Protein AF-0000000080484319 (afdb_homodimer)

pLDDT: mean 98.23, std 1.0, range [92.31, 98.94]

Structure (mmCIF, N/CA/C/O backbone):
data_AF-0000000080484319-model_v1
#
loop_
_entity.id
_entity.type
_entity.pdbx_description
1 polymer 'DUF1059 domain-containing protein'
#
loop_
_atom_site.group_PDB
_atom_site.id
_atom_site.type_symbol
_atom_site.label_atom_id
_atom_site.label_alt_id
_atom_site.label_comp_id
_atom_site.label_asym_id
_atom_site.label_entity_id
_atom_site.label_seq_id
_atom_site.pdbx_PDB_ins_code
_atom_site.Cartn_x
_atom_site.Cartn_y
_atom_site.Cartn_z
_atom_site.occupancy
_atom_site.B_iso_or_equiv
_atom_site.auth_seq_id
_atom_site.auth_comp_id
_atom_site.auth_asym_id
_atom_site.auth_atom_id
_atom_site.pdbx_PDB_model_num
ATOM 1 N N . MET A 1 1 ? 11.047 -8.773 7.887 1 92.31 1 MET A N 1
ATOM 2 C CA . MET A 1 1 ? 11.641 -8.336 6.621 1 92.31 1 MET A CA 1
ATOM 3 C C . MET A 1 1 ? 10.617 -7.605 5.766 1 92.31 1 MET A C 1
ATOM 5 O O . MET A 1 1 ? 9.477 -8.062 5.621 1 92.31 1 MET A O 1
ATOM 9 N N . THR A 1 2 ? 10.953 -6.457 5.195 1 98.31 2 THR A N 1
ATOM 10 C CA . THR A 1 2 ? 10.031 -5.672 4.379 1 98.31 2 THR A CA 1
ATOM 11 C C . THR A 1 2 ? 9.805 -6.344 3.027 1 98.31 2 THR A C 1
ATOM 13 O O . THR A 1 2 ? 10.75 -6.84 2.408 1 98.31 2 THR A O 1
ATOM 16 N N . LYS A 1 3 ? 8.531 -6.504 2.574 1 98.88 3 LYS A N 1
ATOM 17 C CA . LYS A 1 3 ? 8.18 -7.023 1.257 1 98.88 3 LYS A CA 1
ATOM 18 C C . LYS A 1 3 ? 7.41 -5.988 0.442 1 98.88 3 LYS A C 1
ATOM 20 O O . LYS A 1 3 ? 6.801 -5.074 1.005 1 98.88 3 LYS A O 1
ATOM 25 N N . ARG A 1 4 ? 7.52 -6.164 -0.863 1 98.94 4 ARG A N 1
ATOM 26 C CA . ARG A 1 4 ? 6.879 -5.227 -1.779 1 98.94 4 ARG A CA 1
ATOM 27 C C . ARG A 1 4 ? 6.156 -5.965 -2.902 1 98.94 4 ARG A C 1
ATOM 29 O O . ARG A 1 4 ? 6.656 -6.973 -3.41 1 98.94 4 ARG A O 1
ATOM 36 N N . VAL A 1 5 ? 4.992 -5.484 -3.252 1 98.94 5 VAL A N 1
ATOM 37 C CA . VAL A 1 5 ? 4.273 -5.895 -4.453 1 98.94 5 VAL A CA 1
ATOM 38 C C . VAL A 1 5 ? 4.043 -4.688 -5.359 1 98.94 5 VAL A C 1
ATOM 40 O O . VAL A 1 5 ? 3.648 -3.617 -4.887 1 98.94 5 VAL A O 1
ATOM 43 N N . VAL A 1 6 ? 4.375 -4.883 -6.594 1 98.81 6 VAL A N 1
ATOM 44 C CA . VAL A 1 6 ? 4.137 -3.889 -7.637 1 98.81 6 VAL A CA 1
ATOM 45 C C . VAL A 1 6 ? 3.172 -4.449 -8.672 1 98.81 6 VAL A C 1
ATOM 47 O O . VAL A 1 6 ? 3.461 -5.461 -9.32 1 98.81 6 VAL A O 1
ATOM 50 N N . CYS A 1 7 ? 2.129 -3.771 -8.852 1 98.81 7 CYS A N 1
ATOM 51 C CA . CYS A 1 7 ? 1.07 -4.266 -9.727 1 98.81 7 CYS A CA 1
ATOM 52 C C . CYS A 1 7 ? 1.572 -4.418 -11.156 1 98.81 7 CYS A C 1
ATOM 54 O O . CYS A 1 7 ? 1.292 -5.426 -11.812 1 98.81 7 CYS A O 1
ATOM 56 N N . ARG A 1 8 ? 2.309 -3.492 -11.586 1 98.19 8 ARG A N 1
ATOM 57 C CA . ARG A 1 8 ? 2.832 -3.51 -12.953 1 98.19 8 ARG A CA 1
ATOM 58 C C . ARG A 1 8 ? 3.719 -4.73 -13.18 1 98.19 8 ARG A C 1
ATOM 60 O O . ARG A 1 8 ? 3.75 -5.281 -14.281 1 98.19 8 ARG A O 1
ATOM 67 N N . ASP A 1 9 ? 4.465 -5.133 -12.211 1 97.75 9 ASP A N 1
ATOM 68 C CA . ASP A 1 9 ? 5.34 -6.293 -12.305 1 97.75 9 ASP A CA 1
ATOM 69 C C . ASP A 1 9 ? 4.535 -7.574 -12.516 1 97.75 9 ASP A C 1
ATOM 71 O O . ASP A 1 9 ? 5.066 -8.578 -12.984 1 97.75 9 ASP A O 1
ATOM 75 N N . ALA A 1 10 ? 3.283 -7.535 -12.141 1 97.12 10 ALA A N 1
ATOM 76 C CA . ALA A 1 10 ? 2.398 -8.68 -12.336 1 97.12 10 ALA A CA 1
ATOM 77 C C . ALA A 1 10 ? 1.734 -8.641 -13.703 1 97.12 10 ALA A C 1
ATOM 79 O O . ALA A 1 10 ? 0.886 -9.484 -14.016 1 97.12 10 ALA A O 1
ATOM 80 N N . GLY A 1 11 ? 1.989 -7.57 -14.469 1 96.94 11 GLY A N 1
ATOM 81 C CA . GLY A 1 11 ? 1.533 -7.551 -15.852 1 96.94 11 GLY A CA 1
ATOM 82 C C . GLY A 1 11 ? 0.379 -6.59 -16.078 1 96.94 11 GLY A C 1
ATOM 83 O O . GLY A 1 11 ? -0.224 -6.586 -17.156 1 96.94 11 GLY A O 1
ATOM 84 N N . HIS A 1 12 ? 0.096 -5.797 -15.141 1 97.5 12 HIS A N 1
ATOM 85 C CA . HIS A 1 12 ? -1.021 -4.871 -15.281 1 97.5 12 HIS A CA 1
ATOM 86 C C . HIS A 1 12 ? -0.528 -3.457 -15.578 1 97.5 12 HIS A C 1
ATOM 88 O O . HIS A 1 12 ? 0.557 -3.068 -15.141 1 97.5 12 HIS A O 1
ATOM 94 N N . ASP A 1 13 ? -1.33 -2.729 -16.359 1 97.38 13 ASP A N 1
ATOM 95 C CA . ASP A 1 13 ? -1.055 -1.31 -16.562 1 97.38 13 ASP A CA 1
ATOM 96 C C . ASP A 1 13 ? -1.58 -0.474 -15.398 1 97.38 13 ASP A C 1
ATOM 98 O O . ASP A 1 13 ? -2.594 0.215 -15.531 1 97.38 13 ASP A O 1
ATOM 102 N N . CYS A 1 14 ? -0.858 -0.564 -14.383 1 97.94 14 CYS A N 1
ATOM 103 C CA . CYS A 1 14 ? -1.272 -0.01 -13.094 1 97.94 14 CYS A CA 1
ATOM 104 C C . CYS A 1 14 ? -0.063 0.382 -12.258 1 97.94 14 CYS A C 1
ATOM 106 O O . CYS A 1 14 ? 0.927 -0.349 -12.203 1 97.94 14 CYS A O 1
ATOM 108 N N . ASP A 1 15 ? -0.131 1.463 -11.516 1 97.94 15 ASP A N 1
ATOM 109 C CA . ASP A 1 15 ? 1.019 1.997 -10.797 1 97.94 15 ASP A CA 1
ATOM 110 C C . ASP A 1 15 ? 0.974 1.599 -9.32 1 97.94 15 ASP A C 1
ATOM 112 O O . ASP A 1 15 ? 1.831 2.008 -8.531 1 97.94 15 ASP A O 1
ATOM 116 N N . PHE A 1 16 ? -0.018 0.825 -8.922 1 98.94 16 PHE A N 1
ATOM 117 C CA . PHE A 1 16 ? -0.14 0.45 -7.52 1 98.94 16 PHE A CA 1
ATOM 118 C C . PHE A 1 16 ? 1.105 -0.292 -7.051 1 98.94 16 PHE A C 1
ATOM 120 O O . PHE A 1 16 ? 1.615 -1.168 -7.75 1 98.94 16 PHE A O 1
ATOM 127 N N . SER A 1 17 ? 1.567 0.007 -5.898 1 98.94 17 SER A N 1
ATOM 128 C CA . SER A 1 17 ? 2.605 -0.718 -5.172 1 98.94 17 SER A CA 1
ATOM 129 C C . SER A 1 17 ? 2.469 -0.523 -3.666 1 98.94 17 SER A C 1
ATOM 131 O O . SER A 1 17 ? 1.992 0.519 -3.211 1 98.94 17 SER A O 1
ATOM 133 N N . VAL A 1 18 ? 2.865 -1.524 -2.963 1 98.94 18 VAL A N 1
ATOM 134 C CA . VAL A 1 18 ? 2.834 -1.436 -1.507 1 98.94 18 VAL A CA 1
ATOM 135 C C . VAL A 1 18 ? 4.008 -2.215 -0.917 1 98.94 18 VAL A C 1
ATOM 137 O O . VAL A 1 18 ? 4.375 -3.275 -1.427 1 98.94 18 VAL A O 1
ATOM 140 N N . GLN A 1 19 ? 4.648 -1.681 0.05 1 98.81 19 GLN A N 1
ATOM 141 C CA . GLN A 1 19 ? 5.633 -2.422 0.831 1 98.81 19 GLN A CA 1
ATOM 142 C C . GLN A 1 19 ? 5.324 -2.344 2.322 1 98.81 19 GLN A C 1
ATOM 144 O O . GLN A 1 19 ? 4.836 -1.322 2.809 1 98.81 19 GLN A O 1
ATOM 149 N N . SER A 1 20 ? 5.551 -3.352 2.984 1 98.81 20 SER A N 1
ATOM 150 C CA . SER A 1 20 ? 5.25 -3.469 4.4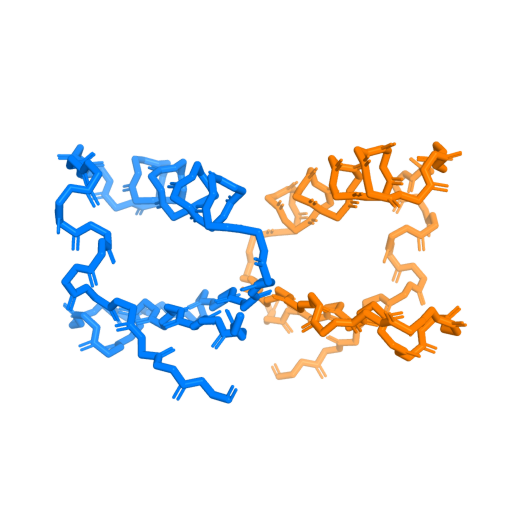06 1 98.81 20 SER A CA 1
ATOM 151 C C . SER A 1 20 ? 6.117 -4.531 5.07 1 98.81 20 SER A C 1
ATOM 153 O O . SER A 1 20 ? 6.5 -5.516 4.434 1 98.81 20 SER A O 1
ATOM 155 N N . GLU A 1 21 ? 6.383 -4.266 6.375 1 97.44 21 GLU A N 1
ATOM 156 C CA . GLU A 1 21 ? 7.027 -5.289 7.195 1 97.44 21 GLU A CA 1
ATOM 157 C C . GLU A 1 21 ? 6 -6.262 7.77 1 97.44 21 GLU A C 1
ATOM 159 O O . GLU A 1 21 ? 6.363 -7.32 8.289 1 97.44 21 GLU A O 1
ATOM 164 N N . ASN A 1 22 ? 4.789 -5.863 7.652 1 97.56 22 ASN A N 1
ATOM 165 C CA . ASN A 1 22 ? 3.66 -6.676 8.094 1 97.56 22 ASN A CA 1
ATOM 166 C C . ASN A 1 22 ? 3.041 -7.457 6.938 1 97.56 22 ASN A C 1
ATOM 168 O O . ASN A 1 22 ? 2.248 -6.91 6.168 1 97.56 22 ASN A O 1
ATOM 172 N N . GLU A 1 23 ? 3.281 -8.695 6.926 1 97.44 23 GLU A N 1
ATOM 173 C CA . GLU A 1 23 ? 2.875 -9.508 5.785 1 97.44 23 GLU A CA 1
ATOM 174 C C . GLU A 1 23 ? 1.354 -9.586 5.676 1 97.44 23 GLU A C 1
ATOM 176 O O . GLU A 1 23 ? 0.807 -9.586 4.57 1 97.44 23 GLU A O 1
ATOM 181 N N . ALA A 1 24 ? 0.69 -9.711 6.793 1 98.12 24 ALA A N 1
ATOM 182 C CA . ALA A 1 24 ? -0.769 -9.773 6.758 1 98.12 24 ALA A CA 1
ATOM 183 C C . ALA A 1 24 ? -1.357 -8.508 6.133 1 98.12 24 ALA A C 1
ATOM 185 O O . ALA A 1 24 ? -2.305 -8.578 5.348 1 98.12 24 ALA A O 1
ATOM 186 N N . GLU A 1 25 ? -0.797 -7.387 6.516 1 98.62 25 GLU A N 1
ATOM 187 C CA . GLU A 1 25 ? -1.21 -6.113 5.938 1 98.62 25 GLU A CA 1
ATOM 188 C C . GLU A 1 25 ? -0.957 -6.078 4.434 1 98.62 25 GLU A C 1
ATOM 190 O O . GLU A 1 25 ? -1.823 -5.664 3.662 1 98.62 25 GLU A O 1
ATOM 195 N N . LEU A 1 26 ? 0.234 -6.547 4.023 1 98.88 26 LEU A N 1
ATOM 196 C CA . LEU A 1 26 ? 0.582 -6.602 2.607 1 98.88 26 LEU A CA 1
ATOM 197 C C . LEU A 1 26 ? -0.423 -7.445 1.831 1 98.88 26 LEU A C 1
ATOM 199 O O . LEU A 1 26 ? -0.927 -7.016 0.791 1 98.88 26 LEU A O 1
ATOM 203 N N . ILE A 1 27 ? -0.755 -8.578 2.342 1 98.88 27 ILE A N 1
ATOM 204 C CA . ILE A 1 27 ? -1.655 -9.516 1.687 1 98.88 27 ILE A CA 1
ATOM 205 C C . ILE A 1 27 ? -3.043 -8.898 1.552 1 98.88 27 ILE A C 1
ATOM 207 O O . ILE A 1 27 ? -3.631 -8.906 0.468 1 98.88 27 ILE A O 1
ATOM 211 N N . GLU A 1 28 ? -3.484 -8.312 2.576 1 98.88 28 GLU A N 1
ATOM 212 C CA . GLU A 1 28 ? -4.816 -7.715 2.576 1 98.88 28 GLU A CA 1
ATOM 213 C C . GLU A 1 28 ? -4.922 -6.594 1.548 1 98.88 28 GLU A C 1
ATOM 215 O O . GLU A 1 28 ? -5.879 -6.539 0.772 1 98.88 28 GLU A O 1
ATOM 220 N N . PHE A 1 29 ? -3.943 -5.691 1.563 1 98.94 29 PHE A N 1
ATOM 221 C CA . PHE A 1 29 ? -3.996 -4.531 0.679 1 98.94 29 PHE A CA 1
ATOM 222 C C . PHE A 1 29 ? -3.898 -4.961 -0.78 1 98.94 29 PHE A C 1
ATOM 224 O O . PHE A 1 29 ? -4.609 -4.43 -1.637 1 98.94 29 PHE A O 1
ATOM 231 N N . VAL A 1 30 ? -3.092 -5.934 -1.121 1 98.94 30 VAL A N 1
ATOM 232 C CA . VAL A 1 30 ? -2.932 -6.41 -2.49 1 98.94 30 VAL A CA 1
ATOM 233 C C . VAL A 1 30 ? -4.211 -7.113 -2.947 1 98.94 30 VAL A C 1
ATOM 235 O O . VAL A 1 30 ? -4.676 -6.898 -4.07 1 98.94 30 VAL A O 1
ATOM 238 N N . GLN A 1 31 ? -4.77 -7.922 -2.043 1 98.88 31 GLN A N 1
ATOM 239 C CA . GLN A 1 31 ? -6.027 -8.578 -2.381 1 98.88 31 GLN A CA 1
ATOM 240 C C . GLN A 1 31 ? -7.125 -7.555 -2.654 1 98.88 31 GLN A C 1
ATOM 242 O O . GLN A 1 31 ? -7.883 -7.695 -3.617 1 98.88 31 GLN A O 1
ATOM 247 N N . GLN A 1 32 ? -7.242 -6.59 -1.833 1 98.69 32 GLN A N 1
ATOM 248 C CA . GLN A 1 32 ? -8.258 -5.562 -2.014 1 98.69 32 GLN A CA 1
ATOM 249 C C . GLN A 1 32 ? -8.07 -4.82 -3.334 1 98.69 32 GLN A C 1
ATOM 251 O O . GLN A 1 32 ? -9.016 -4.645 -4.098 1 98.69 32 GLN A O 1
ATOM 256 N N . HIS A 1 33 ? -6.871 -4.387 -3.643 1 98.81 33 HIS A N 1
ATOM 257 C CA . HIS A 1 33 ? -6.594 -3.705 -4.902 1 98.81 33 HIS A CA 1
ATOM 258 C C . HIS A 1 33 ? -6.953 -4.582 -6.094 1 98.81 33 HIS A C 1
ATOM 260 O O . HIS A 1 33 ? -7.629 -4.129 -7.023 1 98.81 33 HIS A O 1
ATOM 266 N N . ALA A 1 34 ? -6.484 -5.848 -6.047 1 98.75 34 ALA A N 1
ATOM 267 C CA . ALA A 1 34 ? -6.703 -6.773 -7.152 1 98.75 34 ALA A CA 1
ATOM 268 C C . AL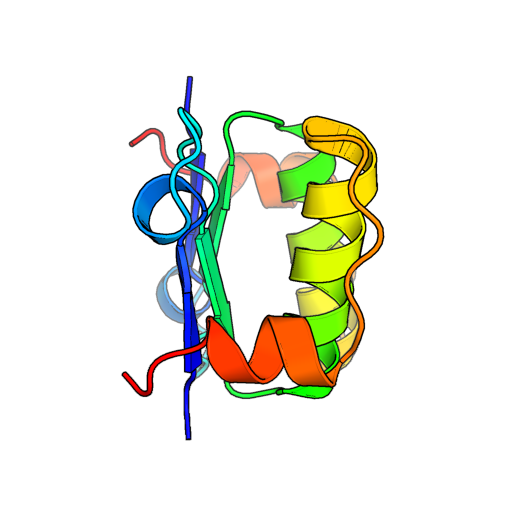A A 1 34 ? -8.195 -6.949 -7.438 1 98.75 34 ALA A C 1
ATOM 270 O O . ALA A 1 34 ? -8.609 -6.977 -8.594 1 98.75 34 ALA A O 1
ATOM 271 N N . GLU A 1 35 ? -8.906 -7.051 -6.328 1 98.25 35 GLU A N 1
ATOM 272 C CA . GLU A 1 35 ? -10.344 -7.242 -6.484 1 98.25 35 GLU A CA 1
ATOM 273 C C . GLU A 1 35 ? -11.008 -5.988 -7.051 1 98.25 35 GLU A C 1
ATOM 275 O O . GLU A 1 35 ? -11.773 -6.066 -8.016 1 98.25 35 GLU A O 1
ATOM 280 N N . ILE A 1 36 ? -10.688 -4.84 -6.473 1 96.75 36 ILE A N 1
ATOM 281 C CA . ILE A 1 36 ? -11.375 -3.594 -6.789 1 96.75 36 ILE A CA 1
ATOM 282 C C . ILE A 1 36 ? -10.938 -3.098 -8.164 1 96.75 36 ILE A C 1
ATOM 284 O O . ILE A 1 36 ? -11.766 -2.67 -8.977 1 96.75 36 ILE A O 1
ATOM 288 N N . MET A 1 37 ? -9.648 -3.262 -8.469 1 97.06 37 MET A N 1
ATOM 289 C CA . MET A 1 37 ? -9.117 -2.57 -9.641 1 97.06 37 MET A CA 1
ATOM 290 C C . MET A 1 37 ? -8.984 -3.525 -10.82 1 97.06 37 MET A C 1
ATOM 292 O O . MET A 1 37 ? -8.984 -3.096 -11.977 1 97.06 37 MET A O 1
ATOM 296 N N . HIS A 1 38 ? -8.891 -4.781 -10.57 1 98 38 HIS A N 1
ATOM 297 C CA . HIS A 1 38 ? -8.594 -5.707 -11.664 1 98 38 HIS A CA 1
ATOM 298 C C . HIS A 1 38 ? -9.594 -6.859 -11.695 1 98 38 HIS A C 1
ATOM 300 O O . HIS A 1 38 ? -9.5 -7.742 -12.547 1 98 38 HIS A O 1
ATOM 306 N N . ASP A 1 39 ? -10.492 -6.898 -10.789 1 98.06 39 ASP A N 1
ATOM 307 C CA . ASP A 1 39 ? -11.5 -7.949 -10.703 1 98.06 39 ASP A CA 1
ATOM 308 C C . ASP A 1 39 ? -10.852 -9.32 -10.547 1 98.06 39 ASP A C 1
ATOM 310 O O . ASP A 1 39 ? -11.25 -10.281 -11.219 1 98.06 39 ASP A O 1
ATOM 314 N N . LEU A 1 40 ? -9.836 -9.383 -9.703 1 98.12 40 LEU A N 1
ATOM 315 C CA . LEU A 1 40 ? -9.102 -10.609 -9.438 1 98.12 40 LEU A CA 1
ATOM 316 C C . LEU A 1 40 ? -9.227 -11.008 -7.969 1 98.12 40 LEU A C 1
ATOM 318 O O . LEU A 1 40 ? -9.188 -10.156 -7.082 1 98.12 40 LEU A O 1
ATOM 322 N N . GLN A 1 41 ? -9.5 -12.258 -7.734 1 98.38 41 GLN A N 1
ATOM 323 C CA . GLN A 1 41 ? -9.453 -12.828 -6.391 1 98.38 41 GLN A CA 1
ATOM 324 C C . GLN A 1 41 ? -8.148 -13.586 -6.164 1 98.38 41 GLN A C 1
ATOM 326 O O . GLN A 1 41 ? -8 -14.727 -6.613 1 98.38 41 GLN A O 1
ATOM 331 N N . LEU A 1 42 ? -7.27 -13.039 -5.43 1 98.69 42 LEU A N 1
ATOM 332 C CA . LEU A 1 42 ? -5.969 -13.648 -5.164 1 98.69 42 LEU A CA 1
ATOM 333 C C . LEU A 1 42 ? -5.977 -14.391 -3.832 1 98.69 42 LEU A C 1
ATOM 335 O O . LEU A 1 42 ? -6.559 -13.914 -2.855 1 98.69 42 LEU A O 1
ATOM 339 N N . SER A 1 43 ? -5.422 -15.477 -3.814 1 98.75 43 SER A N 1
ATOM 340 C CA . SER A 1 43 ? -5.129 -16.141 -2.551 1 98.75 43 SER A CA 1
ATOM 341 C C . SER A 1 43 ? -3.928 -15.508 -1.856 1 98.75 43 SER A C 1
ATOM 343 O O . SER A 1 43 ? -3.195 -14.727 -2.463 1 98.75 43 SER A O 1
ATOM 345 N N . GLU A 1 44 ? -3.775 -15.891 -0.567 1 98.69 44 GLU A N 1
ATOM 346 C CA . GLU A 1 44 ? -2.578 -15.445 0.143 1 98.69 44 GLU A CA 1
ATOM 347 C C . GLU A 1 44 ? -1.312 -15.906 -0.573 1 98.69 44 GLU A C 1
ATOM 349 O O . GLU A 1 44 ? -0.335 -15.156 -0.657 1 98.69 44 GLU A O 1
ATOM 354 N N . SER A 1 45 ? -1.407 -17.156 -1.09 1 98.62 45 SER A N 1
ATOM 355 C CA . SER A 1 45 ? -0.253 -17.719 -1.783 1 98.62 45 SER A CA 1
ATOM 356 C C . SER A 1 45 ? 0.069 -16.938 -3.049 1 98.62 45 SER A C 1
ATOM 358 O O . SER A 1 45 ? 1.238 -16.781 -3.408 1 98.62 45 SER A O 1
ATOM 360 N N . ASP A 1 46 ? -0.937 -16.531 -3.766 1 98.62 46 ASP A N 1
ATOM 361 C CA . ASP A 1 46 ? -0.715 -15.688 -4.938 1 98.62 46 ASP A CA 1
ATOM 362 C C . ASP A 1 46 ? 0.06 -14.43 -4.566 1 98.62 46 ASP A C 1
ATOM 364 O O . ASP A 1 46 ? 1.042 -14.078 -5.227 1 98.62 46 ASP A O 1
ATOM 368 N N . VAL A 1 47 ? -0.354 -13.789 -3.471 1 98.81 47 VAL A N 1
ATOM 369 C CA . VAL A 1 47 ? 0.263 -12.531 -3.051 1 98.81 47 VAL A CA 1
ATOM 370 C C . VAL A 1 47 ? 1.709 -12.781 -2.631 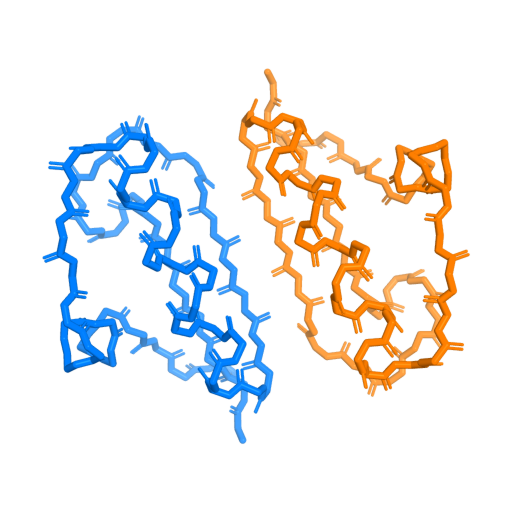1 98.81 47 VAL A C 1
ATOM 372 O O . VAL A 1 47 ? 2.609 -12.023 -3 1 98.81 47 VAL A O 1
ATOM 375 N N . ARG A 1 48 ? 1.909 -13.836 -1.875 1 98.56 48 ARG A N 1
ATOM 376 C CA . ARG A 1 48 ? 3.266 -14.172 -1.45 1 98.56 48 ARG A CA 1
ATOM 377 C C . ARG A 1 48 ? 4.172 -14.414 -2.652 1 98.56 48 ARG A C 1
ATOM 379 O O . ARG A 1 48 ? 5.355 -14.078 -2.621 1 98.56 48 ARG A O 1
ATOM 386 N N . GLY A 1 49 ? 3.613 -14.945 -3.699 1 98.44 49 GLY A N 1
ATOM 387 C CA . GLY A 1 49 ? 4.371 -15.195 -4.918 1 98.44 49 GLY A CA 1
ATOM 388 C C . GLY A 1 49 ? 4.75 -13.922 -5.652 1 98.44 49 GLY A C 1
ATOM 389 O O . GLY A 1 49 ? 5.738 -13.898 -6.391 1 98.44 49 GLY A O 1
ATOM 390 N N . LEU A 1 50 ? 3.986 -12.914 -5.508 1 98.5 50 LEU A N 1
ATOM 391 C CA . LEU A 1 50 ? 4.223 -11.633 -6.16 1 98.5 50 LEU A CA 1
ATOM 392 C C . LEU A 1 50 ? 5.199 -10.781 -5.352 1 98.5 50 LEU A C 1
ATOM 394 O O . LEU A 1 50 ? 5.801 -9.844 -5.879 1 98.5 50 LEU A O 1
ATOM 398 N N . ALA A 1 51 ? 5.312 -11.055 -4.051 1 98.75 51 ALA A N 1
ATOM 399 C CA . ALA A 1 51 ? 6.039 -10.188 -3.133 1 98.75 51 ALA A CA 1
ATOM 400 C C . ALA A 1 51 ? 7.543 -10.422 -3.23 1 98.75 51 ALA A C 1
ATOM 402 O O . ALA A 1 51 ? 7.992 -11.562 -3.377 1 98.75 51 ALA A O 1
ATOM 403 N N . VAL A 1 52 ? 8.336 -9.414 -3.211 1 98.62 52 VAL A N 1
ATOM 404 C CA . VAL A 1 52 ? 9.797 -9.469 -3.182 1 98.62 52 VAL A CA 1
ATOM 405 C C . VAL A 1 52 ? 10.312 -8.836 -1.888 1 98.62 52 VAL A C 1
ATOM 407 O O . VAL A 1 52 ? 9.695 -7.914 -1.353 1 98.62 52 VAL A O 1
ATOM 410 N N . SER A 1 53 ? 11.375 -9.383 -1.399 1 98.31 53 SER A N 1
ATOM 411 C CA . SER A 1 53 ? 12.016 -8.766 -0.243 1 98.31 53 SER A CA 1
ATOM 412 C C . SER A 1 53 ? 12.805 -7.527 -0.647 1 98.31 53 SER A C 1
ATOM 414 O O . SER A 1 53 ? 13.523 -7.539 -1.654 1 98.31 53 SER A O 1
ATOM 416 N N . VAL A 1 54 ? 12.609 -6.508 0.223 1 97 54 VAL A N 1
ATOM 417 C CA . VAL A 1 54 ? 13.336 -5.273 -0.063 1 97 54 VAL A CA 1
ATOM 418 C C . VAL A 1 54 ? 14.078 -4.809 1.188 1 97 54 VAL A C 1
ATOM 420 O O . VAL A 1 54 ? 13.656 -5.098 2.311 1 97 54 VAL A O 1
ATOM 423 N N . MET B 1 1 ? -3.652 10.758 -11.445 1 92.56 1 MET B N 1
ATOM 424 C CA . MET B 1 1 ? -2.258 10.969 -11.07 1 92.56 1 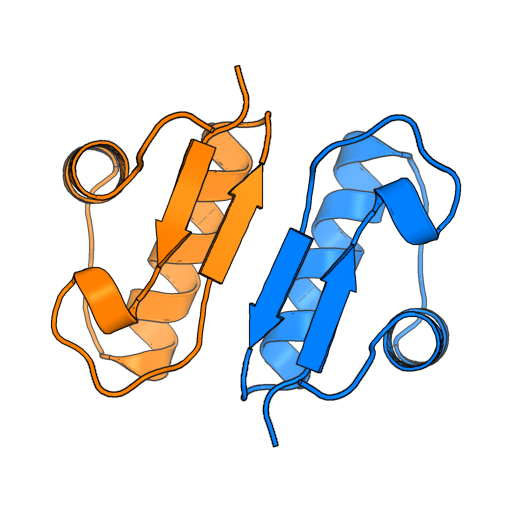MET B CA 1
ATOM 425 C C . MET B 1 1 ? -1.863 10.062 -9.914 1 92.56 1 MET B C 1
ATOM 427 O O . MET B 1 1 ? -2.596 9.953 -8.922 1 92.56 1 MET B O 1
ATOM 431 N N . THR B 1 2 ? -0.756 9.367 -9.992 1 98.31 2 THR B N 1
ATOM 432 C CA . THR B 1 2 ? -0.314 8.453 -8.945 1 98.31 2 THR B CA 1
ATOM 433 C C . THR B 1 2 ? 0.217 9.219 -7.738 1 98.31 2 THR B C 1
ATOM 435 O O . THR B 1 2 ? 0.935 10.211 -7.895 1 98.31 2 THR B O 1
ATOM 438 N N . LYS B 1 3 ? -0.222 8.875 -6.496 1 98.88 3 LYS B N 1
ATOM 439 C CA . LYS B 1 3 ? 0.292 9.445 -5.254 1 98.88 3 LYS B CA 1
ATOM 440 C C . LYS B 1 3 ? 0.929 8.375 -4.375 1 98.88 3 LYS B C 1
ATOM 442 O O . LYS B 1 3 ? 0.616 7.188 -4.512 1 98.88 3 LYS B O 1
ATOM 447 N N . ARG B 1 4 ? 1.836 8.844 -3.539 1 98.94 4 ARG B N 1
ATOM 448 C CA . ARG B 1 4 ? 2.57 7.938 -2.664 1 98.94 4 ARG B CA 1
ATOM 449 C C . ARG B 1 4 ? 2.654 8.492 -1.246 1 98.94 4 ARG B C 1
ATOM 451 O O . ARG B 1 4 ? 2.828 9.695 -1.055 1 98.94 4 ARG B O 1
ATOM 458 N N . VAL B 1 5 ? 2.496 7.621 -0.283 1 98.94 5 VAL B N 1
ATOM 459 C CA . VAL B 1 5 ? 2.785 7.91 1.118 1 98.94 5 VAL B CA 1
ATOM 460 C C . VAL B 1 5 ? 3.854 6.949 1.634 1 98.94 5 VAL B C 1
ATOM 462 O O . VAL B 1 5 ? 3.789 5.742 1.379 1 98.94 5 VAL B O 1
ATOM 465 N N . VAL B 1 6 ? 4.828 7.539 2.266 1 98.81 6 VAL B N 1
ATOM 466 C CA . VAL B 1 6 ? 5.895 6.789 2.922 1 98.81 6 VAL B CA 1
ATOM 467 C C . VAL B 1 6 ? 5.867 7.059 4.426 1 98.81 6 VAL B C 1
ATOM 469 O O . VAL B 1 6 ? 6.023 8.203 4.863 1 98.81 6 VAL B O 1
ATOM 472 N N . CYS B 1 7 ? 5.746 6.031 5.141 1 98.81 7 CYS B N 1
ATOM 473 C CA . CYS B 1 7 ? 5.578 6.168 6.582 1 98.81 7 CYS B CA 1
ATOM 474 C C . CYS B 1 7 ? 6.797 6.824 7.219 1 98.81 7 CYS B C 1
ATOM 476 O O . CYS B 1 7 ? 6.664 7.707 8.062 1 98.81 7 CYS B O 1
ATOM 478 N N . ARG B 1 8 ? 7.918 6.441 6.781 1 98.25 8 ARG B N 1
ATOM 479 C CA . ARG B 1 8 ? 9.156 6.977 7.32 1 98.25 8 ARG B CA 1
ATOM 480 C C . ARG B 1 8 ? 9.25 8.484 7.094 1 98.25 8 ARG B C 1
ATOM 482 O O . ARG B 1 8 ? 9.805 9.211 7.922 1 98.25 8 ARG B O 1
ATOM 489 N N . ASP B 1 9 ? 8.773 8.953 6 1 97.88 9 ASP B N 1
ATOM 490 C CA . ASP B 1 9 ? 8.789 10.383 5.684 1 97.88 9 ASP B CA 1
ATOM 491 C C . ASP B 1 9 ? 7.926 11.172 6.664 1 97.88 9 ASP B C 1
ATOM 493 O O . ASP B 1 9 ? 8.094 12.383 6.809 1 97.88 9 ASP B O 1
ATOM 497 N N . ALA B 1 10 ? 7.012 10.508 7.293 1 97.19 10 ALA B N 1
ATOM 498 C CA . ALA B 1 10 ? 6.156 11.141 8.289 1 97.19 10 ALA B CA 1
ATOM 499 C C . ALA B 1 10 ? 6.801 11.094 9.672 1 97.19 10 ALA B C 1
ATOM 501 O O . ALA B 1 10 ? 6.188 11.5 10.664 1 97.19 10 ALA B O 1
ATOM 502 N N . GLY B 1 11 ? 7.949 10.43 9.789 1 97 11 GLY B N 1
ATOM 503 C CA . GLY B 1 11 ? 8.703 10.5 11.031 1 97 11 GLY B CA 1
ATOM 504 C C . GLY B 1 11 ? 8.688 9.195 11.805 1 97 11 GLY B C 1
ATOM 505 O O . GLY B 1 11 ? 9.141 9.148 12.953 1 97 11 GLY B O 1
ATOM 506 N N . HIS B 1 12 ? 8.219 8.18 11.219 1 97.56 12 HIS B N 1
ATOM 507 C CA . HIS B 1 12 ? 8.141 6.902 11.906 1 97.56 12 HIS B CA 1
ATOM 508 C C . HIS B 1 12 ? 9.258 5.965 11.461 1 97.56 12 HIS B C 1
ATOM 510 O O . HIS B 1 12 ? 9.703 6.031 10.312 1 97.56 12 HIS B O 1
ATOM 516 N N . ASP B 1 13 ? 9.719 5.125 12.391 1 97.44 13 ASP B N 1
ATOM 517 C CA . ASP B 1 13 ? 10.656 4.066 12.023 1 97.44 13 ASP B CA 1
ATOM 518 C C . ASP B 1 13 ? 9.914 2.857 11.453 1 97.44 13 ASP B C 1
ATOM 520 O O . ASP B 1 13 ? 9.789 1.827 12.117 1 97.44 13 ASP B O 1
ATOM 524 N N . CYS B 1 14 ? 9.531 3.039 10.297 1 97.94 14 CYS B N 1
ATOM 525 C CA . CYS B 1 14 ? 8.641 2.102 9.617 1 97.94 14 CYS B CA 1
ATOM 526 C C . CYS B 1 14 ? 8.867 2.129 8.109 1 97.94 14 CYS B C 1
ATOM 528 O O . CYS B 1 14 ? 9.031 3.199 7.523 1 97.94 14 CYS B O 1
ATOM 530 N N . ASP B 1 15 ? 8.797 1.011 7.43 1 97.94 15 ASP B N 1
ATOM 531 C CA . ASP B 1 15 ? 9.133 0.914 6.016 1 97.94 15 ASP B CA 1
ATOM 532 C C . ASP B 1 15 ? 7.883 0.933 5.145 1 97.94 15 ASP B C 1
ATOM 534 O O . ASP B 1 15 ? 7.969 0.815 3.92 1 97.94 15 ASP B O 1
ATOM 538 N N . PHE B 1 16 ? 6.715 1.07 5.758 1 98.88 16 PHE B N 1
ATOM 539 C CA . PHE B 1 16 ? 5.48 1.045 4.98 1 98.88 16 PHE B CA 1
ATOM 540 C C . PHE B 1 16 ? 5.473 2.154 3.938 1 98.88 16 PHE B C 1
ATOM 542 O O . PHE B 1 16 ? 5.848 3.293 4.23 1 98.88 16 PHE B O 1
ATOM 549 N N . SER B 1 17 ? 5.047 1.871 2.775 1 98.94 17 SER B N 1
ATOM 550 C CA . SER B 1 17 ? 4.758 2.818 1.704 1 98.94 17 SER B CA 1
ATOM 551 C C . SER B 1 17 ? 3.697 2.27 0.753 1 98.94 17 SER B C 1
ATOM 553 O O . SER B 1 17 ? 3.592 1.055 0.568 1 98.94 17 SER B O 1
ATOM 555 N N . VAL B 1 18 ? 2.955 3.162 0.204 1 98.94 18 VAL B N 1
ATOM 556 C CA . VAL B 1 18 ? 1.941 2.766 -0.768 1 98.94 18 VAL B CA 1
ATOM 557 C C . VAL B 1 18 ? 1.795 3.85 -1.833 1 98.94 18 VAL B C 1
ATOM 559 O O . VAL B 1 18 ? 1.869 5.043 -1.528 1 98.94 18 VAL B O 1
ATOM 562 N N . GLN B 1 19 ? 1.688 3.48 -3.047 1 98.81 19 GLN B N 1
ATOM 56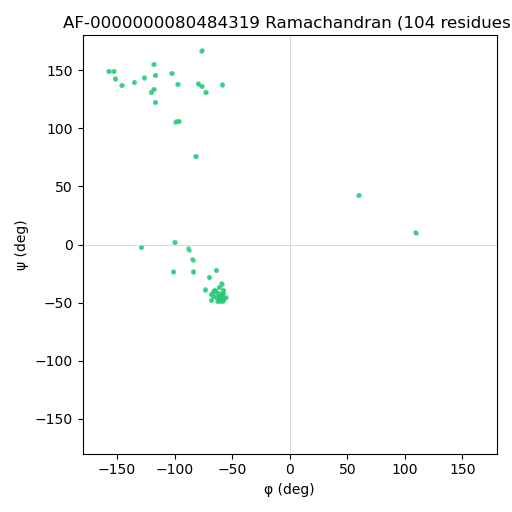3 C CA . GLN B 1 19 ? 1.321 4.402 -4.117 1 98.81 19 GLN B CA 1
ATOM 564 C C . GLN B 1 19 ? 0.126 3.879 -4.91 1 98.81 19 GLN B C 1
ATOM 566 O O . GLN B 1 19 ? -0.023 2.668 -5.09 1 98.81 19 GLN B O 1
ATOM 571 N N . SER B 1 20 ? -0.672 4.719 -5.312 1 98.81 20 SER B N 1
ATOM 572 C CA . SER B 1 20 ? -1.899 4.379 -6.027 1 98.81 20 SER B CA 1
ATOM 573 C C . SER B 1 20 ? -2.395 5.555 -6.863 1 98.81 20 SER B C 1
ATOM 575 O O . SER B 1 20 ? -2.195 6.715 -6.496 1 98.81 20 SER B O 1
ATOM 577 N N . GLU B 1 21 ? -3.062 5.172 -7.984 1 97.5 21 GLU B N 1
ATOM 578 C CA . GLU B 1 21 ? -3.77 6.172 -8.773 1 97.5 21 GLU B CA 1
ATOM 579 C C . GLU B 1 21 ? -5.168 6.434 -8.219 1 97.5 21 GLU B C 1
ATOM 581 O O . GLU B 1 21 ? -5.824 7.402 -8.602 1 97.5 21 GLU B O 1
ATOM 586 N N . ASN B 1 22 ? -5.555 5.551 -7.363 1 97.62 22 ASN B N 1
ATOM 587 C CA . ASN B 1 22 ? -6.844 5.645 -6.688 1 97.62 22 ASN B CA 1
ATOM 588 C C . ASN B 1 22 ? -6.703 6.289 -5.309 1 97.62 22 ASN B C 1
ATOM 590 O O . ASN B 1 22 ? -6.336 5.621 -4.34 1 97.62 22 ASN B O 1
ATOM 594 N N . GLU B 1 23 ? -7.121 7.48 -5.207 1 97.44 23 GLU B N 1
ATOM 595 C CA . GLU B 1 23 ? -6.895 8.25 -3.984 1 97.44 23 GLU B CA 1
ATOM 596 C C . GLU B 1 23 ? -7.664 7.648 -2.811 1 97.44 23 GLU B C 1
ATOM 598 O O . GLU B 1 23 ? -7.172 7.633 -1.681 1 97.44 23 GLU B O 1
ATOM 603 N N . ALA B 1 24 ? -8.875 7.223 -3.049 1 98.19 24 ALA B N 1
ATOM 604 C CA . ALA B 1 24 ? -9.664 6.621 -1.973 1 98.19 24 ALA B CA 1
ATOM 605 C C . ALA B 1 24 ? -8.961 5.395 -1.398 1 98.19 24 ALA B C 1
ATOM 607 O O . ALA B 1 24 ? -8.938 5.199 -0.181 1 98.19 24 ALA B O 1
ATOM 608 N N . GLU B 1 25 ? -8.43 4.59 -2.285 1 98.62 25 GLU B N 1
ATOM 609 C CA . GLU B 1 25 ? -7.66 3.418 -1.873 1 98.62 25 GLU B CA 1
ATOM 610 C C . GLU B 1 25 ? -6.438 3.82 -1.056 1 98.62 25 GLU B C 1
ATOM 612 O O . GLU B 1 25 ? -6.164 3.23 -0.009 1 98.62 25 GLU B O 1
ATOM 617 N N . LEU B 1 26 ? -5.715 4.852 -1.538 1 98.88 26 LEU B N 1
ATOM 618 C CA . LEU B 1 26 ? -4.543 5.352 -0.828 1 98.88 26 LEU B CA 1
ATOM 619 C C . LEU B 1 26 ? -4.91 5.789 0.585 1 98.88 26 LEU B C 1
ATOM 621 O O . LEU B 1 26 ? -4.242 5.414 1.551 1 98.88 26 LEU B O 1
ATOM 625 N N . ILE B 1 27 ? -5.969 6.52 0.717 1 98.88 27 ILE B N 1
ATOM 626 C CA . ILE B 1 27 ? -6.406 7.066 1.996 1 98.88 27 ILE B CA 1
ATOM 627 C C . ILE B 1 27 ? -6.773 5.926 2.945 1 98.88 27 ILE B C 1
ATOM 629 O O . ILE B 1 27 ? -6.316 5.895 4.09 1 98.88 27 ILE B O 1
ATOM 633 N N . GLU B 1 28 ? -7.469 5.008 2.451 1 98.88 28 GLU B N 1
ATOM 634 C CA . GLU B 1 28 ? -7.914 3.889 3.275 1 98.88 28 GLU B CA 1
ATOM 635 C C . GLU B 1 28 ? -6.727 3.084 3.803 1 98.88 28 GLU B C 1
ATOM 637 O O . GLU B 1 28 ? -6.664 2.77 4.992 1 98.88 28 GLU B O 1
ATOM 642 N N . PHE B 1 29 ? -5.809 2.742 2.906 1 98.94 29 PHE B N 1
ATOM 643 C CA . PHE B 1 29 ? -4.68 1.902 3.293 1 98.94 29 PHE B CA 1
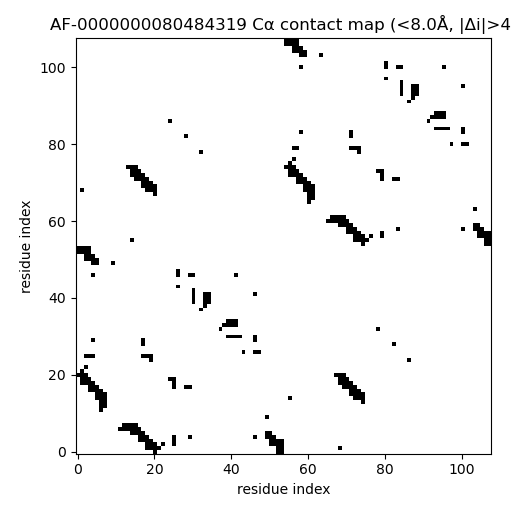ATOM 644 C C . PHE B 1 29 ? -3.785 2.625 4.293 1 98.94 29 PHE B C 1
ATOM 646 O O . PHE B 1 29 ? -3.316 2.025 5.262 1 98.94 29 PHE B O 1
ATOM 653 N N . VAL B 1 30 ? -3.551 3.898 4.152 1 98.94 30 VAL B N 1
ATOM 654 C CA . VAL B 1 30 ? -2.705 4.676 5.055 1 98.94 30 VAL B CA 1
ATOM 655 C C . VAL B 1 30 ? -3.381 4.801 6.418 1 98.94 30 VAL B C 1
ATOM 657 O O . VAL B 1 30 ? -2.732 4.645 7.453 1 98.94 30 VAL B O 1
ATOM 660 N N . GLN B 1 31 ? -4.695 5.066 6.387 1 98.88 31 GLN B N 1
ATOM 661 C CA . GLN B 1 31 ? -5.426 5.141 7.648 1 98.88 31 GLN B CA 1
ATOM 662 C C . GLN B 1 31 ? -5.355 3.814 8.398 1 98.88 31 GLN B C 1
ATOM 664 O O . GLN B 1 31 ? -5.137 3.793 9.609 1 98.88 31 GLN B O 1
ATOM 669 N N . GLN B 1 32 ? -5.562 2.75 7.73 1 98.69 32 GLN B N 1
ATOM 670 C CA . GLN B 1 32 ? -5.516 1.435 8.359 1 98.69 32 GLN B CA 1
ATOM 671 C C . GLN B 1 32 ? -4.141 1.156 8.953 1 98.69 32 GLN B C 1
ATOM 673 O O . GLN B 1 32 ? -4.027 0.732 10.102 1 98.69 32 GLN B O 1
ATOM 678 N N . HIS B 1 33 ? -3.08 1.381 8.203 1 98.81 33 HIS B N 1
ATOM 679 C CA . HIS B 1 33 ? -1.726 1.181 8.703 1 98.81 33 HIS B CA 1
ATOM 680 C C . HIS B 1 33 ? -1.466 2.027 9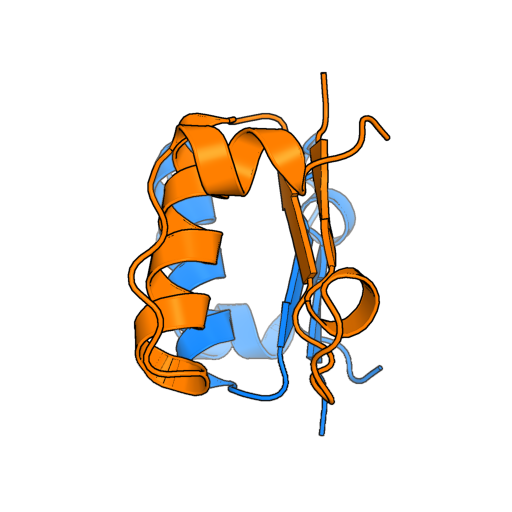.945 1 98.81 33 HIS B C 1
ATOM 682 O O . HIS B 1 33 ? -0.958 1.525 10.945 1 98.81 33 HIS B O 1
ATOM 688 N N . ALA B 1 34 ? -1.816 3.33 9.844 1 98.75 34 ALA B N 1
ATOM 689 C CA . ALA B 1 34 ? -1.562 4.27 10.938 1 98.75 34 ALA B CA 1
ATOM 690 C C . ALA B 1 34 ? -2.234 3.807 12.227 1 98.75 34 ALA B C 1
ATOM 692 O O . ALA B 1 34 ? -1.642 3.881 13.305 1 98.75 34 ALA B O 1
ATOM 693 N N . GLU B 1 35 ? -3.459 3.34 12.016 1 98.25 35 GLU B N 1
ATOM 694 C CA . GLU B 1 35 ? -4.203 2.889 13.195 1 98.25 35 GLU B CA 1
ATOM 695 C C . GLU B 1 35 ? -3.586 1.624 13.781 1 98.25 35 GLU B C 1
ATOM 697 O O . GLU B 1 35 ? -3.34 1.552 14.992 1 98.25 35 GLU B O 1
ATOM 702 N N . ILE B 1 36 ? -3.305 0.651 12.922 1 96.75 36 ILE B N 1
ATOM 703 C CA . ILE B 1 36 ? -2.875 -0.671 13.359 1 96.75 36 ILE B CA 1
ATOM 704 C C . ILE B 1 36 ? -1.434 -0.605 13.859 1 96.75 36 ILE B C 1
ATOM 706 O O . ILE B 1 36 ? -1.104 -1.179 14.898 1 96.75 36 ILE B O 1
ATOM 710 N N . MET B 1 37 ? -0.599 0.177 13.18 1 97.06 37 MET B N 1
ATOM 711 C CA . MET B 1 37 ? 0.834 0.068 13.438 1 97.06 37 MET B CA 1
ATOM 712 C C . MET B 1 37 ? 1.312 1.203 14.336 1 97.06 37 MET B C 1
ATOM 714 O O . MET B 1 37 ? 2.33 1.073 15.023 1 97.06 37 MET B O 1
ATOM 718 N N . HIS B 1 38 ? 0.618 2.277 14.367 1 98 38 HIS B N 1
ATOM 719 C CA . HIS B 1 38 ? 1.135 3.438 15.086 1 98 38 HIS B CA 1
ATOM 720 C C . HIS B 1 38 ? 0.1 3.99 16.062 1 98 38 HIS B C 1
ATOM 722 O O . HIS B 1 38 ? 0.36 4.977 16.75 1 98 38 HIS B O 1
ATOM 728 N N . ASP B 1 39 ? -1.044 3.428 16.109 1 98.06 39 ASP B N 1
ATOM 729 C CA . ASP B 1 39 ? -2.121 3.859 17 1 98.06 39 ASP B CA 1
ATOM 730 C C . ASP B 1 39 ? -2.512 5.30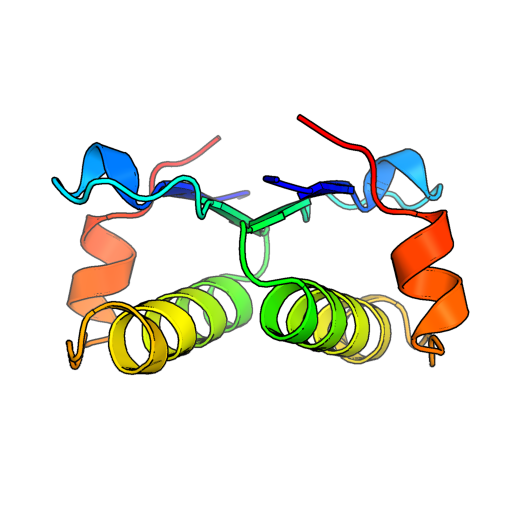9 16.719 1 98.06 39 ASP B C 1
ATOM 732 O O . ASP B 1 39 ? -2.686 6.098 17.656 1 98.06 39 ASP B O 1
ATOM 736 N N . LEU B 1 40 ? -2.604 5.652 15.438 1 98.19 40 LEU B N 1
ATOM 737 C CA . LEU B 1 40 ? -2.965 6.996 15 1 98.19 40 LEU B CA 1
ATOM 738 C C . LEU B 1 40 ? -4.258 6.973 14.188 1 98.19 40 LEU B C 1
ATOM 740 O O . LEU B 1 40 ? -4.477 6.066 13.383 1 98.19 40 LEU B O 1
ATOM 744 N N . GLN B 1 41 ? -5.137 7.875 14.5 1 98.44 41 GLN B N 1
ATOM 745 C CA . GLN B 1 41 ? -6.324 8.109 13.68 1 98.44 41 GLN B CA 1
ATOM 746 C C . GLN B 1 41 ? -6.129 9.305 12.758 1 98.44 41 GLN B C 1
ATOM 748 O O . GLN B 1 41 ? -6.211 10.453 13.195 1 98.44 41 GLN B O 1
ATOM 753 N N . LEU B 1 42 ? -5.945 9.078 11.508 1 98.69 42 LEU B N 1
ATOM 754 C CA . LEU B 1 42 ? -5.711 10.133 10.531 1 98.69 42 LEU B CA 1
ATOM 755 C C . LEU B 1 42 ? -7 10.492 9.797 1 98.69 42 LEU B C 1
ATOM 757 O O . LEU B 1 42 ? -7.789 9.609 9.461 1 98.69 42 LEU B O 1
ATOM 761 N N . SER B 1 43 ? -7.195 11.688 9.617 1 98.75 43 SER B N 1
ATOM 762 C CA . SER B 1 43 ? -8.242 12.133 8.703 1 98.75 43 SER B CA 1
ATOM 763 C C . SER B 1 43 ? -7.809 11.984 7.246 1 98.75 43 SER B C 1
ATOM 765 O O . SER B 1 43 ? -6.629 11.766 6.965 1 98.75 43 SER B O 1
ATOM 767 N N . GLU B 1 44 ? -8.82 12.109 6.352 1 98.69 44 GLU B N 1
ATOM 768 C CA . GLU B 1 44 ? -8.492 12.117 4.93 1 98.69 44 GLU B CA 1
ATOM 769 C C . GLU B 1 44 ? -7.512 13.242 4.598 1 98.69 44 GLU B C 1
ATOM 771 O O . GLU B 1 44 ? -6.59 13.055 3.801 1 98.69 44 GLU B O 1
ATOM 776 N N . SER B 1 45 ? -7.766 14.391 5.277 1 98.69 45 SER B N 1
ATOM 777 C CA . SER B 1 45 ? -6.91 15.547 5.035 1 98.69 45 SER B CA 1
ATOM 778 C C . SER B 1 45 ? -5.477 15.281 5.484 1 98.69 45 SER B C 1
ATOM 780 O O . SER B 1 45 ? -4.523 15.742 4.852 1 98.69 45 SER B O 1
ATOM 782 N N . ASP B 1 46 ? -5.316 14.625 6.602 1 98.69 46 ASP B N 1
ATOM 783 C CA . ASP B 1 46 ? -3.98 14.242 7.051 1 98.69 46 ASP B CA 1
ATOM 784 C C . ASP B 1 46 ? -3.258 13.422 5.984 1 98.69 46 ASP B C 1
ATOM 786 O O . ASP B 1 46 ? -2.104 13.703 5.652 1 98.69 46 ASP B O 1
ATOM 790 N N . VAL B 1 47 ? -3.967 12.453 5.406 1 98.81 47 VAL B N 1
ATOM 791 C CA . VAL B 1 47 ? -3.369 11.555 4.422 1 98.81 47 VAL B CA 1
ATOM 792 C C . VAL B 1 47 ? -3.012 12.336 3.162 1 98.81 47 VAL B C 1
ATOM 794 O O . VAL B 1 47 ? -1.925 12.164 2.604 1 98.81 47 VAL B O 1
ATOM 797 N N . ARG B 1 48 ? -3.928 13.18 2.73 1 98.56 48 ARG B N 1
ATOM 798 C CA . ARG B 1 48 ? -3.656 13.992 1.548 1 98.56 48 ARG B CA 1
ATOM 799 C C . ARG B 1 48 ? -2.424 14.867 1.755 1 98.56 48 ARG B C 1
ATOM 801 O O . ARG B 1 48 ? -1.66 15.109 0.817 1 98.56 48 ARG B O 1
ATOM 808 N N . GLY B 1 49 ? -2.227 15.305 2.971 1 98.44 49 GLY B N 1
ATOM 809 C CA . GLY B 1 49 ? -1.064 16.125 3.295 1 98.44 49 GLY B CA 1
ATOM 810 C C . GLY B 1 49 ? 0.239 15.344 3.25 1 98.44 49 GLY B C 1
ATOM 811 O O . GLY B 1 49 ? 1.304 15.922 3.025 1 98.44 49 GLY B O 1
ATOM 812 N N . LEU B 1 50 ? 0.196 14.086 3.488 1 98.56 50 LEU B N 1
ATOM 813 C CA . LEU B 1 50 ? 1.369 13.219 3.488 1 98.56 50 LEU B CA 1
ATOM 814 C C . LEU B 1 50 ? 1.703 12.758 2.074 1 98.56 50 LEU B C 1
ATOM 816 O O . LEU B 1 50 ? 2.828 12.328 1.806 1 98.56 50 LEU B O 1
ATOM 820 N N . ALA B 1 51 ? 0.709 12.766 1.18 1 98.75 51 ALA B N 1
ATOM 821 C CA . ALA B 1 51 ? 0.844 12.148 -0.136 1 98.75 51 ALA B CA 1
ATOM 822 C C . ALA B 1 51 ? 1.612 13.055 -1.093 1 98.75 51 ALA B C 1
ATOM 824 O O . ALA B 1 51 ? 1.435 14.273 -1.077 1 98.75 51 ALA B O 1
ATOM 825 N N . VAL B 1 52 ? 2.482 12.531 -1.879 1 98.62 52 VAL B N 1
ATOM 826 C CA . VAL B 1 52 ? 3.215 13.234 -2.928 1 98.62 52 VAL B CA 1
ATOM 827 C C . VAL B 1 52 ? 2.861 12.648 -4.289 1 98.62 52 VAL B C 1
ATOM 829 O O . VAL B 1 52 ? 2.574 11.453 -4.402 1 98.62 52 VAL B O 1
ATOM 832 N N . SER B 1 53 ? 2.842 13.492 -5.262 1 98.31 53 SER B N 1
ATOM 833 C CA . SER B 1 53 ? 2.641 13 -6.621 1 98.31 53 SER B CA 1
ATOM 834 C C . SER B 1 53 ? 3.916 12.375 -7.176 1 98.31 53 SER B C 1
ATOM 836 O O . SER B 1 53 ? 5.008 12.922 -7.004 1 98.31 53 SER B O 1
ATOM 838 N N . VAL B 1 54 ? 3.656 11.211 -7.832 1 97.12 54 VAL B N 1
ATOM 839 C CA . VAL B 1 54 ? 4.805 10.531 -8.414 1 97.12 54 VAL B CA 1
ATOM 840 C C . VAL B 1 54 ? 4.516 10.188 -9.875 1 97.12 54 VAL B C 1
ATOM 842 O O . VAL B 1 54 ? 3.354 10.023 -10.266 1 97.12 54 VAL B O 1
#

Radius of gyration: 12.83 Å; Cα contacts (8 Å, |Δi|>4): 183; chains: 2; bounding box: 25×34×34 Å

Solvent-accessible surface area (backbone atoms only — not comparable to full-atom values): 5977 Å² total; per-residue (Å²): 114,35,31,34,38,47,42,38,82,76,73,42,99,46,76,35,32,40,30,25,62,46,62,70,60,46,41,50,54,51,36,50,47,33,35,75,74,65,71,36,89,60,49,68,66,55,45,59,69,60,40,41,82,102,115,35,31,33,39,47,42,38,82,75,71,42,100,46,75,36,32,41,30,25,62,46,60,69,59,46,40,51,54,51,35,50,47,33,36,74,76,67,73,37,90,61,51,70,67,56,45,58,70,59,40,41,81,101

Secondary structure (DSSP, 8-state):
--EEEEGGGGT-S---EEEES-HHHHHHHHHHHHHHHH-----HHHHHHH-EE-/--EEEEGGGGT-S---EEEES-HHHHHHHHHHHHHHHH-----HHHHHHH-EE-

Sequence (108 aa):
MTKRVVCRDAGHDCDFSVQSENEAELIEFVQQHAEIMHDLQLSESDVRGLAVSVMTKRVVCRDAGHDCDFSVQSENEAELIEFVQQHAEIMHDLQLSESDVRGLAVSV

Foldseek 3Di:
DKKKAAPVVVPDPDGDMDIDPDLVVQQVVVQVCCCVPVVDHDDSVRSVVRIDDD/DKKKAAPVVVPDPDGDMDIDPDLVVQQVVVQVCCCVPVVDHDDSVRSVVRIDDD

InterPro domains:
  IPR009409 Protein of unknown function DUF1059 [PF06348] (3-41)

Organism: Haloferax mediterranei (strain ATCC 33500 / DSM 1411 / JCM 8866 / NBRC 14739 / NCIMB 2177 / R-4) (NCBI:txid523841)

Nearest PDB structures (foldseek):
  6th6-assembly1_BT  TM=4.937E-01  e=2.494E+00  Thermococcus kodakarensis KOD1
  4v6u-assembly1_Bl  TM=5.031E-01  e=4.060E+00  Pyrococcus furiosus DSM 3638
  7ohp-assembly1_S  TM=5.597E-01  e=8.734E+00  Saccharomyces cerevisiae S288C
  6th6-assembly1_BT  TM=4.941E-01  e=2.494E+00  Thermococcus kodakarensis KOD1
  4v6u-assembly1_Bl  TM=5.034E-01  e=4.060E+00  Pyrococcus furiosus DSM 3638